Protein AF-A0A9W9ZYL1-F1 (afdb_monomer_lite)

Foldseek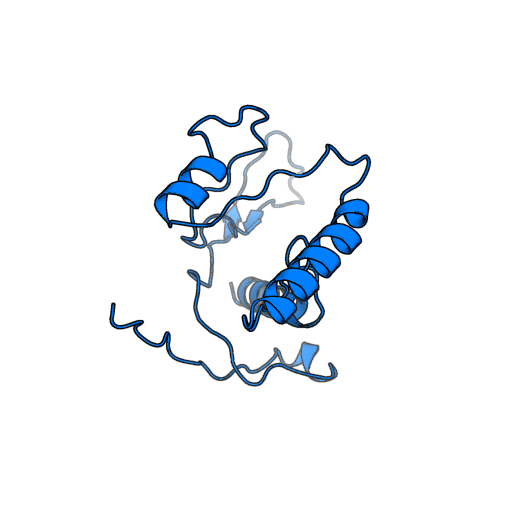 3Di:
DPPPPQDWDADDFPPVCVVDPPADGTDGLPWDALADWAWDDDPPDPPVDTDIDRPPVRGPPDDQDDDDPDCDCDGVNVVCVVVPHDDDDDDDDPDPVVCVVVLVVVCVVCVVVVDDDDDQDDVSPDPNSVRVVSRNVVSVVVD

Radius of gyration: 19.52 Å; chains: 1; bounding box: 51×40×48 Å

Sequence (143 aa):
MNINNSPLHQYKPPSWASPLKNIPQYFVKLAQRNTPIHPWNIPNLPKEFSLSVKRDDLTGCALSGNKTTDIGCKGNLLLSRIVGSRVILVPQLKSVPDLEPMMKKMVDKLRQQGSSPYLIEIGCSSYTGMFGYLTAFQEMMNQ

InterPro domains:
  IPR027278 1-aminocyclopropane-1-carboxylate deaminase/D-cysteine desulfhydrase [PTHR43780] (9-68)
  IPR036052 Tryptophan synthase beta chain-like, PALP domain superfamily [G3DSA:3.40.50.1100] (53-126)
  IPR036052 Tryptophan synthase beta chain-like, PALP domain superfamily [SSF53686] (26-143)

Organism: NCBI:txid174260

Structure (mmCIF, N/CA/C/O backbone):
data_AF-A0A9W9ZYL1-F1
#
_entry.id   AF-A0A9W9ZYL1-F1
#
loop_
_atom_site.group_PDB
_atom_site.id
_atom_site.type_symbol
_atom_site.label_atom_id
_atom_site.label_alt_id
_atom_site.label_comp_id
_atom_site.label_asym_id
_atom_site.label_entity_id
_atom_site.label_seq_id
_atom_site.pdbx_PDB_ins_code
_atom_site.Cartn_x
_atom_site.Cartn_y
_atom_site.Cartn_z
_atom_site.occupancy
_atom_site.B_iso_or_equiv
_atom_site.auth_seq_id
_atom_site.auth_comp_id
_atom_site.auth_asym_id
_atom_site.auth_atom_id
_atom_site.pdbx_PDB_model_num
ATOM 1 N N . MET A 1 1 ? -25.402 -5.725 3.790 1.00 37.94 1 MET A N 1
ATOM 2 C CA . MET A 1 1 ? -24.271 -5.932 2.860 1.00 37.94 1 MET A CA 1
ATOM 3 C C . MET A 1 1 ? -23.489 -7.130 3.357 1.00 37.94 1 MET A C 1
ATOM 5 O O . MET A 1 1 ? -22.933 -7.045 4.442 1.00 37.94 1 MET A O 1
ATOM 9 N N . ASN A 1 2 ? -23.502 -8.246 2.624 1.00 31.23 2 ASN A N 1
ATOM 10 C CA . ASN A 1 2 ? -22.575 -9.346 2.892 1.00 31.23 2 ASN A CA 1
ATOM 11 C C . ASN A 1 2 ? -21.173 -8.833 2.571 1.00 31.23 2 ASN A C 1
ATOM 13 O O . ASN A 1 2 ? -20.843 -8.613 1.406 1.00 31.23 2 ASN A O 1
ATOM 17 N N . ILE A 1 3 ? -20.383 -8.561 3.606 1.00 51.94 3 ILE A N 1
ATOM 18 C CA . ILE A 1 3 ? -18.962 -8.280 3.448 1.00 51.94 3 ILE A CA 1
ATOM 19 C C . ILE A 1 3 ? -18.359 -9.624 3.049 1.00 51.94 3 ILE A C 1
ATOM 21 O O . ILE A 1 3 ? -18.192 -10.501 3.891 1.00 51.94 3 ILE A O 1
ATOM 25 N N . ASN A 1 4 ? -18.133 -9.831 1.752 1.00 53.25 4 ASN A N 1
ATOM 26 C CA . ASN A 1 4 ? -17.344 -10.961 1.281 1.00 53.25 4 ASN A CA 1
ATOM 27 C C . ASN A 1 4 ? -16.008 -10.899 2.027 1.00 53.25 4 ASN A C 1
ATOM 29 O O . ASN A 1 4 ? -15.239 -9.961 1.818 1.00 53.25 4 ASN A O 1
ATOM 33 N N . ASN A 1 5 ? -15.762 -11.847 2.934 1.00 63.00 5 ASN A N 1
ATOM 34 C CA . ASN A 1 5 ? -14.470 -11.972 3.593 1.00 63.00 5 ASN A CA 1
ATOM 35 C C . ASN A 1 5 ? -13.430 -12.178 2.492 1.00 63.00 5 ASN A C 1
ATOM 37 O O . ASN A 1 5 ? -13.376 -13.249 1.887 1.00 63.00 5 ASN A O 1
ATOM 41 N N . SER A 1 6 ? -12.625 -11.152 2.208 1.00 65.50 6 SER A N 1
ATOM 42 C CA . SER A 1 6 ? -11.458 -11.319 1.352 1.00 65.50 6 SER A CA 1
ATOM 43 C C . SER A 1 6 ? -10.619 -12.456 1.937 1.00 65.50 6 SER A C 1
ATOM 45 O O . SER A 1 6 ? -10.317 -12.416 3.135 1.00 65.50 6 SER A O 1
ATOM 47 N N . PRO A 1 7 ? -10.279 -13.486 1.147 1.00 86.69 7 PRO A N 1
ATOM 48 C CA . PRO A 1 7 ? -9.602 -14.654 1.680 1.00 86.69 7 PRO A CA 1
ATOM 49 C C . PRO A 1 7 ? -8.258 -14.246 2.287 1.00 86.69 7 PRO A C 1
ATOM 51 O O . PRO A 1 7 ? -7.486 -13.490 1.691 1.00 86.69 7 PRO A O 1
ATOM 54 N N . LEU A 1 8 ? -7.988 -14.746 3.492 1.00 91.06 8 LEU A N 1
ATOM 55 C CA . LEU A 1 8 ? -6.670 -14.642 4.101 1.00 91.06 8 LEU A CA 1
ATOM 56 C C . LEU A 1 8 ? -5.728 -15.594 3.366 1.00 91.06 8 LEU A C 1
ATOM 58 O O . LEU A 1 8 ? -5.993 -16.791 3.259 1.00 91.06 8 LEU A O 1
ATOM 62 N N . HIS A 1 9 ? -4.616 -15.064 2.874 1.00 91.81 9 HIS A N 1
ATOM 63 C CA . HIS A 1 9 ? -3.569 -15.844 2.230 1.00 91.81 9 HIS A CA 1
ATOM 64 C C . HIS A 1 9 ? -2.399 -16.015 3.188 1.00 91.81 9 HIS A C 1
ATOM 66 O O . HIS A 1 9 ? -2.025 -15.067 3.873 1.00 91.81 9 HIS A O 1
ATOM 72 N N . GLN A 1 10 ? -1.789 -17.198 3.223 1.00 94.81 10 GLN A N 1
ATOM 73 C CA . GLN A 1 10 ? -0.597 -17.419 4.036 1.00 94.81 10 GLN A CA 1
ATOM 74 C C . GLN A 1 10 ? 0.569 -16.574 3.508 1.00 94.81 10 GLN A C 1
ATOM 76 O O . GLN A 1 10 ? 0.881 -16.609 2.315 1.00 94.81 10 GLN A O 1
ATOM 81 N N . TYR A 1 11 ? 1.226 -15.834 4.398 1.00 93.50 11 TYR A N 1
ATOM 82 C CA . TYR A 1 11 ? 2.431 -15.083 4.073 1.00 93.50 11 TYR A CA 1
ATOM 83 C C . TYR A 1 11 ? 3.676 -15.917 4.378 1.00 93.50 11 TYR A C 1
ATOM 85 O O . TYR A 1 11 ? 3.799 -16.516 5.446 1.00 93.50 11 TYR A O 1
ATOM 93 N N . LYS A 1 12 ? 4.612 -15.941 3.429 1.00 92.19 12 LYS A N 1
ATOM 94 C CA . LYS A 1 12 ? 5.958 -16.480 3.619 1.00 92.19 12 LYS A CA 1
ATOM 95 C C . LYS A 1 12 ? 6.943 -15.404 3.169 1.00 92.19 12 LYS A C 1
ATOM 97 O O . LYS A 1 12 ? 6.844 -14.972 2.019 1.00 92.19 12 LYS A O 1
ATOM 102 N N . PRO A 1 13 ? 7.850 -14.941 4.045 1.00 91.62 13 PRO A N 1
ATOM 103 C CA . PRO A 1 13 ? 8.822 -13.940 3.655 1.00 91.62 13 PRO A CA 1
ATOM 104 C C . PRO A 1 13 ? 9.818 -14.545 2.656 1.00 91.62 13 PRO A C 1
ATOM 106 O O . PRO A 1 13 ? 10.042 -15.760 2.663 1.00 91.62 13 PRO A O 1
ATOM 109 N N . PRO A 1 14 ? 10.453 -13.710 1.825 1.00 93.62 14 PRO A N 1
ATOM 110 C CA . PRO A 1 14 ? 11.591 -14.133 1.024 1.00 93.62 14 PRO A CA 1
ATOM 111 C C . PRO A 1 14 ? 12.707 -14.763 1.868 1.00 93.62 14 PRO A C 1
ATOM 113 O O . PRO A 1 14 ? 12.918 -14.365 3.014 1.00 93.62 14 PRO A O 1
ATOM 116 N N . SER A 1 15 ? 13.462 -15.709 1.302 1.00 93.56 15 SER A N 1
ATOM 117 C CA . SER A 1 15 ? 14.518 -16.438 2.028 1.00 93.56 15 SER A CA 1
ATOM 118 C C . SER A 1 15 ? 15.584 -15.510 2.622 1.00 93.56 15 SER A C 1
ATOM 120 O O . SER A 1 15 ? 15.969 -15.675 3.779 1.00 93.56 15 SER A O 1
ATOM 122 N N . TRP A 1 16 ? 15.995 -14.483 1.875 1.00 94.75 16 TRP A N 1
ATOM 123 C CA . TRP A 1 16 ? 16.949 -13.455 2.312 1.00 94.75 16 TRP A CA 1
ATOM 124 C C . TRP A 1 16 ? 16.404 -12.546 3.427 1.00 94.75 16 TRP A C 1
ATOM 126 O O . TRP A 1 16 ? 17.182 -11.893 4.116 1.00 94.75 16 TRP A O 1
ATOM 136 N N . ALA A 1 17 ? 15.085 -12.530 3.645 1.00 94.12 17 ALA A N 1
ATOM 137 C CA . ALA A 1 17 ? 14.417 -11.788 4.714 1.00 94.12 17 ALA A CA 1
ATOM 138 C C . ALA A 1 17 ? 14.015 -12.676 5.913 1.00 94.12 17 ALA A C 1
ATOM 140 O O . ALA A 1 17 ? 13.388 -12.192 6.856 1.00 94.12 17 ALA A O 1
ATOM 141 N N . SER A 1 18 ? 14.372 -13.966 5.905 1.00 88.81 18 SER A N 1
ATOM 142 C CA . SER A 1 18 ? 14.056 -14.913 6.988 1.00 88.81 18 SER A CA 1
ATOM 143 C C . SER A 1 18 ? 14.575 -14.543 8.391 1.00 88.81 18 SER A C 1
ATOM 145 O O . SER A 1 18 ? 13.913 -14.936 9.351 1.00 88.81 18 SER A O 1
ATOM 147 N N . PRO A 1 19 ? 15.672 -13.772 8.576 1.00 93.69 19 PRO A N 1
ATOM 148 C CA . PRO A 1 19 ? 16.128 -13.383 9.915 1.00 93.69 19 PRO A CA 1
ATOM 149 C C . PRO A 1 19 ? 15.252 -12.326 10.608 1.00 93.69 19 PRO A C 1
ATOM 151 O O . PRO A 1 19 ? 15.480 -12.012 11.780 1.00 93.69 19 PRO A O 1
ATOM 154 N N . LEU A 1 20 ? 14.286 -11.728 9.900 1.00 92.81 20 LEU A N 1
ATOM 155 C CA . LEU A 1 20 ? 13.397 -10.720 10.474 1.00 92.81 20 LEU A CA 1
ATOM 156 C C . LEU A 1 20 ? 12.488 -11.328 11.549 1.00 92.81 20 LEU A C 1
ATOM 158 O O . LEU A 1 20 ? 12.067 -12.480 11.480 1.00 92.81 20 LEU A O 1
ATOM 162 N N . LYS A 1 21 ? 12.163 -10.525 12.562 1.00 92.12 21 LYS A N 1
ATOM 163 C CA . LYS A 1 21 ? 11.258 -10.917 13.651 1.00 92.12 21 LYS A CA 1
ATOM 164 C C . LYS A 1 21 ? 9.814 -10.545 13.302 1.00 92.12 21 LYS A C 1
ATOM 166 O O . LYS A 1 21 ? 9.568 -9.853 12.325 1.00 92.12 21 LYS A O 1
ATOM 171 N N . ASN A 1 22 ? 8.846 -10.999 14.099 1.00 91.94 22 ASN A N 1
ATOM 172 C CA . ASN A 1 22 ? 7.438 -10.575 14.003 1.00 91.94 22 ASN A CA 1
ATOM 173 C C . ASN A 1 22 ? 6.848 -10.646 12.578 1.00 91.94 22 ASN A C 1
ATOM 175 O O . ASN A 1 22 ? 6.114 -9.756 12.150 1.00 91.94 22 ASN A O 1
ATOM 179 N N . ILE A 1 23 ? 7.200 -11.698 11.836 1.00 93.94 23 ILE A N 1
ATOM 180 C CA . ILE A 1 23 ? 6.750 -11.901 10.461 1.00 93.94 23 ILE A CA 1
ATOM 181 C C . ILE A 1 23 ? 5.227 -12.133 10.457 1.00 93.94 23 ILE A C 1
ATOM 183 O O . ILE A 1 23 ? 4.750 -13.008 11.188 1.00 93.94 23 ILE A O 1
ATOM 187 N N . PRO A 1 24 ? 4.449 -11.394 9.642 1.00 93.56 24 PRO A N 1
ATOM 188 C CA . PRO A 1 24 ? 3.020 -11.632 9.489 1.00 93.56 24 PRO A CA 1
ATOM 189 C C . PRO A 1 24 ? 2.746 -13.067 9.040 1.00 93.56 24 PRO A C 1
ATOM 191 O O . PRO A 1 24 ? 3.435 -13.596 8.177 1.00 93.56 24 PRO A O 1
ATOM 194 N N . GLN A 1 25 ? 1.716 -13.704 9.589 1.00 93.88 25 GLN A N 1
ATOM 195 C CA . GLN A 1 25 ? 1.337 -15.061 9.172 1.00 93.88 25 GLN A CA 1
ATOM 196 C C . GLN A 1 25 ? 0.460 -15.057 7.915 1.00 93.88 25 GLN A C 1
ATOM 198 O O . GLN A 1 25 ? 0.442 -16.027 7.157 1.00 93.88 25 GLN A O 1
ATOM 203 N N . TYR A 1 26 ? -0.261 -13.955 7.692 1.00 94.38 26 TYR A N 1
ATOM 204 C CA . TYR A 1 26 ? -1.254 -13.828 6.636 1.00 94.38 26 TYR A CA 1
ATOM 205 C C . TYR A 1 26 ? -1.194 -12.458 5.964 1.00 94.38 26 TYR A C 1
ATOM 207 O O . TYR A 1 26 ? -0.761 -11.475 6.567 1.00 94.38 26 TYR A O 1
ATOM 215 N N . PHE A 1 27 ? -1.685 -12.394 4.730 1.00 92.69 27 PHE A N 1
ATOM 216 C CA . PHE A 1 27 ? -1.936 -11.158 4.001 1.00 92.69 27 PHE A CA 1
ATOM 217 C C . 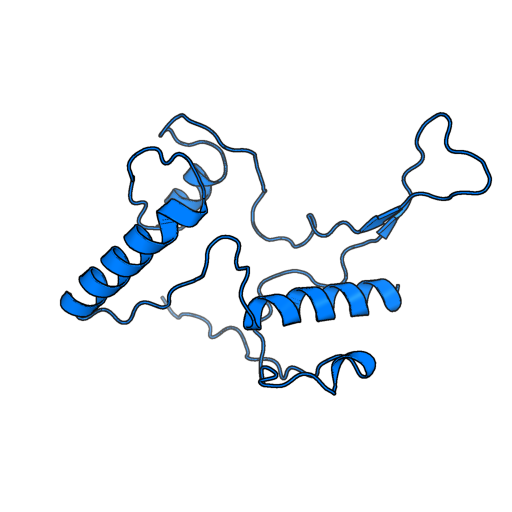PHE A 1 27 ? -3.291 -11.217 3.287 1.00 92.69 27 PHE A C 1
ATOM 219 O O . PHE A 1 27 ? -3.816 -12.292 2.994 1.00 92.69 27 PHE A O 1
ATOM 226 N N . VAL A 1 28 ? -3.845 -10.046 2.980 1.00 91.44 28 VAL A N 1
ATOM 227 C CA . VAL A 1 28 ? -5.045 -9.904 2.147 1.00 91.44 28 VAL A CA 1
ATOM 228 C C . VAL A 1 28 ? -4.619 -9.354 0.793 1.00 91.44 28 VAL A C 1
ATOM 230 O O . VAL A 1 28 ? -3.876 -8.373 0.724 1.00 91.44 28 VAL A O 1
ATOM 233 N N . LYS A 1 29 ? -5.087 -9.962 -0.299 1.00 88.38 29 LYS A N 1
ATOM 234 C CA . LYS A 1 29 ? -4.833 -9.442 -1.645 1.00 88.38 29 LYS A CA 1
ATOM 235 C C . LYS A 1 29 ? -5.753 -8.248 -1.913 1.00 88.38 29 LYS A C 1
ATOM 237 O O . LYS A 1 29 ? -6.893 -8.421 -2.326 1.00 88.38 29 LYS A O 1
ATOM 242 N N . LEU A 1 30 ? -5.240 -7.046 -1.667 1.00 86.25 30 LEU A N 1
ATOM 243 C CA . LEU A 1 30 ? -5.962 -5.791 -1.911 1.00 86.25 30 LEU A CA 1
ATOM 244 C C . LEU A 1 30 ? -5.670 -5.179 -3.285 1.00 86.25 30 LEU A C 1
ATOM 246 O O . LEU A 1 30 ? -6.379 -4.271 -3.697 1.00 86.25 30 LEU A O 1
ATOM 250 N N . ALA A 1 31 ? -4.640 -5.664 -3.982 1.00 84.50 31 ALA A N 1
ATOM 251 C CA . ALA A 1 31 ? -4.168 -5.083 -5.229 1.00 84.50 31 ALA A CA 1
ATOM 252 C C . ALA A 1 31 ? -3.611 -6.143 -6.196 1.00 84.50 31 ALA A C 1
ATOM 254 O O . ALA A 1 31 ? -3.329 -7.288 -5.811 1.00 84.50 31 ALA A O 1
ATOM 255 N N . GLN A 1 32 ? -3.446 -5.750 -7.459 1.00 84.88 32 GLN A N 1
ATOM 256 C CA . GLN A 1 32 ? -2.714 -6.515 -8.464 1.00 84.88 32 GLN A CA 1
ATOM 257 C C . GLN A 1 32 ? -1.237 -6.605 -8.048 1.00 84.88 32 GLN A C 1
ATOM 259 O O . GLN A 1 32 ? -0.617 -5.603 -7.704 1.00 84.88 32 GLN A O 1
ATOM 264 N N . ARG A 1 33 ? -0.686 -7.821 -8.074 1.00 85.81 33 ARG A N 1
ATOM 265 C CA . ARG A 1 33 ? 0.734 -8.103 -7.817 1.00 85.81 33 ARG A CA 1
ATOM 266 C C . ARG A 1 33 ? 1.483 -8.263 -9.137 1.00 85.81 33 ARG A C 1
ATOM 268 O O . ARG A 1 33 ? 0.841 -8.435 -10.175 1.00 85.81 33 ARG A O 1
ATOM 275 N N . ASN A 1 34 ? 2.813 -8.287 -9.084 1.00 89.44 34 ASN A N 1
ATOM 276 C CA . ASN A 1 34 ? 3.672 -8.501 -10.246 1.00 89.44 34 ASN A CA 1
ATOM 277 C C . ASN A 1 34 ? 3.480 -7.422 -11.326 1.00 89.44 34 ASN A C 1
ATOM 279 O O . ASN A 1 34 ? 3.330 -7.721 -12.510 1.00 89.44 34 ASN A O 1
ATOM 283 N N . THR A 1 35 ? 3.463 -6.159 -10.900 1.00 91.88 35 THR A N 1
ATOM 284 C CA . THR A 1 35 ? 3.414 -4.993 -11.791 1.00 91.88 35 THR A CA 1
ATOM 285 C C . THR A 1 35 ? 4.582 -5.021 -12.783 1.00 91.88 35 THR A C 1
ATOM 287 O O . THR A 1 35 ? 5.660 -5.531 -12.451 1.00 91.88 35 THR A O 1
ATOM 290 N N . PRO A 1 36 ? 4.397 -4.527 -14.015 1.00 93.62 36 PRO A N 1
ATOM 291 C CA . PRO A 1 36 ? 5.410 -4.675 -15.048 1.00 93.62 36 PRO A CA 1
ATOM 292 C C . PRO A 1 36 ? 6.619 -3.764 -14.796 1.00 93.62 36 PRO A C 1
ATOM 294 O O . PRO A 1 36 ? 6.486 -2.652 -14.277 1.00 93.62 36 PRO A O 1
ATOM 297 N N . ILE A 1 37 ? 7.800 -4.227 -15.201 1.00 94.69 37 ILE A N 1
ATOM 298 C CA . ILE A 1 37 ? 8.985 -3.384 -15.376 1.00 94.69 37 ILE A CA 1
ATOM 299 C C . ILE A 1 37 ? 8.984 -2.898 -16.824 1.00 94.69 37 ILE A C 1
ATOM 301 O O . ILE A 1 37 ? 9.032 -3.696 -17.758 1.00 94.69 37 ILE A O 1
ATOM 305 N N . HIS A 1 38 ? 8.885 -1.585 -17.019 1.00 94.88 38 HIS A N 1
ATOM 306 C CA . HIS A 1 38 ? 8.882 -0.973 -18.344 1.00 94.88 38 HIS A CA 1
ATOM 307 C C . HIS A 1 38 ? 10.236 -0.328 -18.642 1.00 94.88 38 HIS A C 1
ATOM 309 O O . HIS A 1 38 ? 10.689 0.486 -17.834 1.00 94.88 38 HIS A O 1
ATOM 315 N N . PRO A 1 39 ? 10.859 -0.615 -19.799 1.00 94.12 39 PRO A N 1
ATOM 316 C CA . PRO A 1 39 ? 12.043 0.114 -20.221 1.00 94.12 39 PRO A CA 1
ATOM 317 C C . PRO A 1 39 ? 11.681 1.580 -20.463 1.00 94.12 39 PRO A C 1
ATOM 319 O O . PRO A 1 39 ? 10.625 1.892 -21.023 1.00 94.12 39 PRO A O 1
ATOM 322 N N . TRP A 1 40 ? 12.563 2.484 -20.050 1.00 94.38 40 TRP A N 1
ATOM 323 C CA . TRP A 1 40 ? 12.392 3.913 -20.263 1.00 94.38 40 TRP A CA 1
ATOM 324 C C . TRP A 1 40 ? 13.579 4.487 -21.026 1.00 94.38 40 TRP A C 1
ATOM 326 O O . TRP A 1 40 ? 14.652 4.732 -20.481 1.00 94.38 40 TRP A O 1
ATOM 336 N N . ASN A 1 41 ? 13.347 4.753 -22.307 1.00 90.38 41 ASN A N 1
ATOM 337 C CA . ASN A 1 41 ? 14.323 5.395 -23.173 1.00 90.38 41 ASN A CA 1
ATOM 338 C C . ASN A 1 41 ? 14.281 6.910 -22.950 1.00 90.38 41 ASN A C 1
ATOM 340 O O . ASN A 1 41 ? 13.367 7.583 -23.432 1.00 90.38 41 ASN A O 1
ATOM 344 N N . ILE A 1 42 ? 15.257 7.438 -22.212 1.00 92.31 42 ILE A N 1
ATOM 345 C CA . ILE A 1 42 ? 15.435 8.884 -22.046 1.00 92.31 42 ILE A CA 1
ATOM 346 C C . ILE A 1 42 ? 16.496 9.410 -23.025 1.00 92.31 42 ILE A C 1
ATOM 348 O O . ILE A 1 42 ? 17.493 8.724 -23.272 1.00 92.31 42 ILE A O 1
ATOM 352 N N . PRO A 1 43 ? 16.317 10.618 -23.591 1.00 93.00 43 PRO A N 1
ATOM 353 C CA . PRO A 1 43 ? 17.343 11.238 -24.422 1.00 93.00 43 PRO A CA 1
ATOM 354 C C . PRO A 1 43 ? 18.661 11.398 -23.655 1.00 93.00 43 PRO A C 1
ATOM 356 O O . PRO A 1 43 ? 18.654 11.785 -22.488 1.00 93.00 43 PRO A O 1
ATOM 359 N N . ASN A 1 44 ? 19.786 11.153 -24.331 1.00 92.50 44 ASN A N 1
ATOM 360 C CA . ASN A 1 44 ? 21.145 11.302 -23.791 1.00 92.50 44 ASN A CA 1
ATOM 361 C C . ASN A 1 44 ? 21.511 10.358 -22.628 1.00 92.50 44 ASN A C 1
ATOM 363 O O . ASN A 1 44 ? 22.441 10.657 -21.880 1.00 92.50 44 ASN A O 1
ATOM 367 N N . LEU A 1 45 ? 20.828 9.216 -22.475 1.00 93.12 45 LEU A N 1
ATOM 368 C CA . LEU A 1 45 ? 21.296 8.173 -21.558 1.00 93.12 45 LEU A CA 1
ATOM 369 C C . LEU A 1 45 ? 22.638 7.609 -22.069 1.00 93.12 45 LEU A C 1
ATOM 371 O O . LEU A 1 45 ? 22.706 7.214 -23.239 1.00 93.12 45 LEU A O 1
ATOM 375 N N . PRO A 1 46 ? 23.700 7.561 -21.242 1.00 94.88 46 PRO A N 1
ATOM 376 C CA . PRO A 1 46 ? 24.954 6.941 -21.654 1.00 94.88 46 PRO A CA 1
ATOM 377 C C . PRO A 1 46 ? 24.727 5.464 -21.992 1.00 94.88 46 PRO A C 1
ATOM 379 O O . PRO A 1 46 ? 23.919 4.792 -21.349 1.00 94.88 46 PRO A O 1
ATOM 382 N N . LYS A 1 47 ? 25.423 4.958 -23.016 1.00 89.75 47 LYS A N 1
ATOM 383 C CA . LYS A 1 47 ? 25.167 3.623 -23.590 1.00 89.75 47 LYS A CA 1
ATOM 384 C C . LYS A 1 47 ? 25.447 2.483 -22.609 1.00 89.75 47 LYS A C 1
ATOM 386 O O . LYS A 1 47 ? 24.979 1.369 -22.823 1.00 89.75 47 LYS A O 1
ATOM 391 N N . GLU A 1 48 ? 26.210 2.757 -21.559 1.00 95.69 48 GLU A N 1
ATOM 392 C CA . GLU A 1 48 ? 26.555 1.811 -20.501 1.00 95.69 48 GLU A CA 1
ATOM 393 C C . GLU A 1 48 ? 25.394 1.573 -19.524 1.00 95.69 48 GLU A C 1
ATOM 395 O O . GLU A 1 48 ? 25.432 0.617 -18.750 1.00 95.69 48 GLU A O 1
ATOM 400 N N . PHE A 1 49 ? 24.359 2.418 -19.552 1.00 94.12 49 PHE A N 1
ATOM 401 C CA . PHE A 1 49 ? 23.212 2.317 -18.661 1.00 94.12 49 PHE A CA 1
ATOM 402 C C . PHE A 1 49 ? 21.939 1.978 -19.429 1.00 94.12 49 PHE A C 1
ATOM 404 O O . PHE A 1 49 ? 21.679 2.471 -20.524 1.00 94.12 49 PHE A O 1
ATOM 411 N N . SER A 1 50 ? 21.094 1.171 -18.795 1.00 92.88 50 SER A N 1
ATOM 412 C CA . SER A 1 50 ? 19.696 1.012 -19.179 1.00 92.88 50 SER A CA 1
ATOM 413 C C . SER A 1 50 ? 18.822 1.499 -18.031 1.00 92.88 50 SER A C 1
ATOM 415 O O . SER A 1 50 ? 19.125 1.263 -16.861 1.00 92.88 50 SER A O 1
ATOM 417 N N . LEU A 1 51 ? 17.753 2.223 -18.361 1.00 94.81 51 LEU A N 1
ATOM 418 C CA . LEU A 1 51 ? 16.788 2.711 -17.385 1.00 94.81 51 LEU A CA 1
ATOM 419 C C . LEU A 1 51 ? 15.472 1.961 -17.566 1.00 94.81 51 LEU A C 1
ATOM 421 O O . LEU A 1 51 ? 14.969 1.820 -18.679 1.00 94.81 51 LEU A O 1
ATOM 425 N N . SER A 1 52 ? 14.907 1.496 -16.458 1.00 94.88 52 SER A N 1
ATOM 426 C CA . SER A 1 52 ? 13.590 0.869 -16.414 1.00 94.88 52 SER A CA 1
ATOM 427 C C . SER A 1 52 ? 12.812 1.363 -15.201 1.00 94.88 52 SER A C 1
ATOM 429 O O . SER A 1 52 ? 13.396 1.782 -14.202 1.00 94.88 52 SER A O 1
ATOM 431 N N . VAL A 1 53 ? 11.486 1.310 -15.284 1.00 94.44 53 VAL A N 1
ATOM 432 C CA . VAL A 1 53 ? 10.569 1.718 -14.218 1.00 94.44 53 VAL A CA 1
ATOM 433 C C . VAL A 1 53 ? 9.704 0.537 -13.823 1.00 94.44 53 VAL A C 1
ATOM 435 O O . VAL A 1 53 ? 8.950 0.009 -14.642 1.00 94.44 53 VAL A O 1
ATOM 438 N N . LYS A 1 54 ? 9.763 0.160 -12.547 1.00 93.25 54 LYS A N 1
ATOM 439 C CA . LYS A 1 54 ? 8.788 -0.740 -11.934 1.00 93.25 54 LYS A CA 1
ATOM 440 C C . LYS A 1 54 ? 7.466 0.009 -11.753 1.00 93.25 54 LYS A C 1
ATOM 442 O O . LYS A 1 54 ? 7.406 0.998 -11.024 1.00 93.25 54 LYS A O 1
ATOM 447 N N . ARG A 1 55 ? 6.411 -0.417 -12.446 1.00 92.38 55 ARG A N 1
ATOM 448 C CA . ARG A 1 55 ? 5.120 0.288 -12.501 1.00 92.38 55 ARG A CA 1
ATOM 449 C C . ARG A 1 55 ? 4.202 -0.050 -11.330 1.00 92.38 55 ARG A C 1
ATOM 451 O O . ARG A 1 55 ? 3.083 -0.517 -11.526 1.00 92.38 55 ARG A O 1
ATOM 458 N N . ASP A 1 56 ? 4.656 0.209 -10.107 1.00 86.25 56 ASP A N 1
ATOM 459 C CA . ASP A 1 56 ? 3.865 -0.018 -8.883 1.00 86.25 56 ASP A CA 1
ATOM 460 C C . ASP A 1 56 ? 2.623 0.890 -8.771 1.00 86.25 56 ASP A C 1
ATOM 462 O O . ASP A 1 56 ? 1.748 0.675 -7.933 1.00 86.25 56 ASP A O 1
ATOM 466 N N . ASP A 1 57 ? 2.478 1.867 -9.669 1.00 83.62 57 ASP A N 1
ATOM 467 C CA . ASP A 1 57 ? 1.239 2.616 -9.873 1.00 83.62 57 ASP A CA 1
ATOM 468 C C . ASP A 1 57 ? 0.134 1.786 -10.563 1.00 83.62 57 ASP A C 1
ATOM 470 O O . ASP A 1 57 ? -1.050 2.079 -10.401 1.00 83.62 57 ASP A O 1
ATOM 474 N N . LEU A 1 58 ? 0.482 0.705 -11.271 1.00 79.75 58 LEU A N 1
ATOM 475 C CA . LEU A 1 58 ? -0.457 -0.196 -11.957 1.00 79.75 58 LEU A CA 1
ATOM 476 C C . LEU A 1 58 ? -0.976 -1.319 -11.040 1.00 79.75 58 LEU A C 1
ATOM 478 O O . LEU A 1 58 ? -1.146 -2.465 -11.456 1.00 79.75 58 LEU A O 1
ATOM 482 N N . THR A 1 59 ? -1.243 -0.990 -9.778 1.00 71.06 59 THR A N 1
ATOM 483 C CA . THR A 1 59 ? -1.736 -1.929 -8.755 1.00 71.06 59 THR A CA 1
ATOM 484 C C . THR A 1 59 ? -3.260 -2.099 -8.764 1.00 71.06 59 THR A C 1
ATOM 486 O O . THR A 1 59 ? -3.785 -2.991 -8.100 1.00 71.06 59 THR A O 1
ATOM 489 N N . GLY A 1 60 ? -3.994 -1.287 -9.534 1.00 58.09 60 GLY A N 1
ATOM 490 C CA . GLY A 1 60 ? -5.456 -1.382 -9.673 1.00 58.09 60 GLY A CA 1
ATOM 491 C C . GLY A 1 60 ? -6.258 -0.791 -8.504 1.00 58.09 60 GLY A C 1
ATOM 492 O O . GLY A 1 60 ? -7.486 -0.786 -8.549 1.00 58.09 60 GLY A O 1
ATOM 493 N N . CYS A 1 61 ? -5.585 -0.253 -7.482 1.00 54.97 61 CYS A N 1
ATOM 494 C CA . CYS A 1 61 ? -6.197 0.583 -6.452 1.00 54.97 61 CYS A CA 1
ATOM 495 C C . CYS A 1 61 ? -6.299 2.030 -6.956 1.00 54.97 61 CYS A C 1
ATOM 497 O O . CYS A 1 61 ? -5.428 2.497 -7.683 1.00 54.97 61 CYS A O 1
ATOM 499 N N . ALA A 1 62 ? -7.393 2.710 -6.610 1.00 53.44 62 ALA A N 1
ATOM 500 C CA . ALA A 1 62 ? -7.865 3.930 -7.260 1.00 53.44 62 ALA A CA 1
ATOM 501 C C . ALA A 1 62 ? -6.788 5.005 -7.549 1.00 53.44 62 ALA A C 1
ATOM 503 O O . ALA A 1 62 ? -5.909 5.273 -6.733 1.00 53.44 62 ALA A O 1
ATOM 504 N N . LEU A 1 63 ? -6.929 5.621 -8.730 1.00 45.69 63 LEU A N 1
ATOM 505 C CA . LEU A 1 63 ? -6.091 6.651 -9.358 1.00 45.69 63 LEU A CA 1
ATOM 506 C C . LEU A 1 63 ? -5.447 7.625 -8.353 1.00 45.69 63 LEU A C 1
ATOM 508 O O . LEU A 1 63 ? -6.122 8.483 -7.792 1.00 45.69 63 LEU A O 1
ATOM 512 N N . SER A 1 64 ? -4.127 7.526 -8.177 1.00 47.50 64 SER A N 1
ATOM 513 C CA . SER A 1 64 ? -3.332 8.469 -7.385 1.00 47.50 64 SER A CA 1
ATOM 514 C C . SER A 1 64 ? -3.192 9.807 -8.124 1.00 47.50 64 SER A C 1
ATOM 516 O O . SER A 1 64 ? -2.586 9.874 -9.192 1.00 47.50 64 SER A O 1
ATOM 518 N N . GLY A 1 65 ? -3.759 10.879 -7.561 1.00 44.78 65 GLY A N 1
ATOM 519 C CA . GLY A 1 65 ? -3.614 12.255 -8.048 1.00 44.78 65 GLY A CA 1
ATOM 520 C C . GLY A 1 65 ? -3.212 13.221 -6.930 1.00 44.78 65 GLY A C 1
ATOM 521 O O . GLY A 1 65 ? -3.680 13.106 -5.796 1.00 44.78 65 GLY A O 1
ATOM 522 N N . ASN A 1 66 ? -2.328 14.171 -7.248 1.00 42.19 66 ASN A N 1
ATOM 523 C CA . ASN A 1 66 ? -1.716 15.099 -6.294 1.00 42.19 66 ASN A CA 1
ATOM 524 C C . ASN A 1 66 ? -2.710 16.018 -5.552 1.00 42.19 66 ASN A C 1
ATOM 526 O O . ASN A 1 66 ? -3.770 16.395 -6.054 1.00 42.19 66 ASN A O 1
ATOM 530 N N . LYS A 1 67 ? -2.285 16.381 -4.333 1.00 50.28 67 LYS A N 1
ATOM 531 C CA . LYS A 1 67 ? -2.936 17.212 -3.307 1.00 50.28 67 LYS A CA 1
ATOM 532 C C . LYS A 1 67 ? -3.698 18.409 -3.889 1.00 50.28 67 LYS A C 1
ATOM 534 O O . LYS A 1 67 ? -3.098 19.399 -4.292 1.00 50.28 67 LYS A O 1
ATOM 539 N N . THR A 1 68 ? -5.025 18.334 -3.868 1.00 41.34 68 THR A N 1
ATOM 540 C CA . THR A 1 68 ? -5.918 19.457 -4.180 1.00 41.34 68 THR A CA 1
ATOM 541 C C . THR A 1 68 ? -6.326 20.153 -2.877 1.00 41.34 68 THR A C 1
ATOM 543 O O . THR A 1 68 ? -6.774 19.501 -1.939 1.00 41.34 68 THR A O 1
ATOM 546 N N . THR A 1 69 ? -6.142 21.472 -2.809 1.00 51.56 69 THR A N 1
ATOM 547 C CA . THR A 1 69 ? -6.447 22.358 -1.660 1.00 51.56 69 THR A CA 1
ATOM 548 C C . THR A 1 69 ? -7.900 22.845 -1.621 1.00 51.56 69 THR A C 1
ATOM 550 O O . THR A 1 69 ? -8.277 23.600 -0.731 1.00 51.56 69 THR A O 1
ATOM 553 N N . ASP A 1 70 ? -8.722 22.410 -2.572 1.00 53.59 70 ASP A N 1
ATOM 554 C CA . ASP A 1 70 ? -10.145 22.722 -2.653 1.00 53.59 70 ASP A CA 1
ATOM 555 C C . ASP A 1 70 ? -10.952 21.574 -2.022 1.00 53.59 70 ASP A C 1
ATOM 557 O O . ASP A 1 70 ? -10.795 20.414 -2.409 1.00 53.59 70 ASP A O 1
ATOM 561 N N . ILE A 1 71 ? -11.823 21.885 -1.054 1.00 60.00 71 ILE A N 1
ATOM 562 C CA . ILE A 1 71 ? -12.684 20.908 -0.356 1.00 60.00 71 ILE A CA 1
ATOM 563 C C . ILE A 1 71 ? -13.788 20.374 -1.306 1.00 60.00 71 ILE A C 1
ATOM 565 O O . ILE A 1 71 ? -14.614 19.555 -0.907 1.00 60.00 71 ILE A O 1
ATOM 569 N N . GLY A 1 72 ? -13.804 20.772 -2.582 1.00 67.12 72 GLY A N 1
ATOM 570 C CA . GLY A 1 72 ? -14.694 20.256 -3.623 1.00 67.12 72 GLY A CA 1
ATOM 571 C C . GLY A 1 72 ? -14.529 18.767 -3.982 1.00 67.12 72 GLY A C 1
ATOM 572 O O . GLY A 1 72 ? -13.766 18.008 -3.384 1.00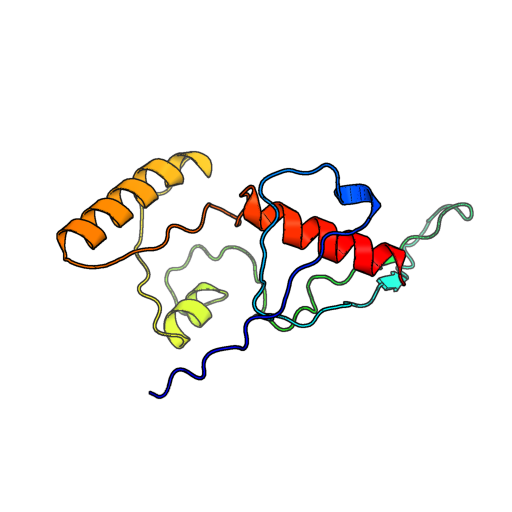 67.12 72 GLY A O 1
ATOM 573 N N . CYS A 1 73 ? -15.293 18.321 -4.978 1.00 71.94 73 CYS A N 1
ATOM 574 C CA . CYS A 1 73 ? -15.342 16.942 -5.475 1.00 71.94 73 CYS A CA 1
ATOM 575 C C . CYS A 1 73 ? -14.224 16.656 -6.492 1.00 71.94 73 CYS A C 1
ATOM 577 O O . CYS A 1 73 ? -14.496 16.460 -7.674 1.00 71.94 73 CYS A O 1
ATOM 579 N N . LYS A 1 74 ? -12.959 16.654 -6.047 1.00 73.75 74 LYS A N 1
ATOM 580 C CA . LYS A 1 74 ? -11.785 16.445 -6.918 1.00 73.75 74 LYS A CA 1
ATOM 581 C C . LYS A 1 74 ? -10.824 15.394 -6.348 1.00 73.75 74 LYS A C 1
ATOM 583 O O . LYS A 1 74 ? -10.744 15.207 -5.133 1.00 73.75 74 LYS A O 1
ATOM 588 N N . GLY A 1 75 ? -10.093 14.717 -7.237 1.00 80.44 75 GLY A N 1
ATOM 589 C CA . GLY A 1 75 ? -9.006 13.787 -6.898 1.00 80.44 75 GLY A CA 1
ATOM 590 C C . GLY A 1 75 ? -9.381 12.699 -5.880 1.00 80.44 75 GLY A C 1
ATOM 591 O O . GLY A 1 75 ? -10.511 12.210 -5.847 1.00 80.44 75 GLY A O 1
ATOM 592 N N . ASN A 1 76 ? -8.433 12.349 -5.005 1.00 82.44 76 ASN A N 1
ATOM 593 C CA . ASN A 1 76 ? -8.607 11.313 -3.975 1.00 82.44 76 ASN A CA 1
ATOM 594 C C . ASN A 1 76 ? -9.706 11.639 -2.950 1.00 82.44 76 ASN A C 1
ATOM 596 O O . ASN A 1 76 ? -10.300 10.735 -2.356 1.00 82.44 76 ASN A O 1
ATOM 600 N N . LEU A 1 77 ? -10.004 12.924 -2.739 1.00 81.81 77 LEU A N 1
ATOM 601 C CA . LEU A 1 77 ? -11.065 13.342 -1.828 1.00 81.81 77 LEU A CA 1
ATOM 602 C C . LEU A 1 77 ? -12.454 12.992 -2.383 1.00 81.81 77 LEU A C 1
ATOM 604 O O . LEU A 1 77 ? -13.318 12.556 -1.622 1.00 81.81 77 LEU A O 1
ATOM 608 N N . LEU A 1 78 ? -12.660 13.116 -3.700 1.00 85.06 78 LEU A N 1
ATOM 609 C CA . LEU A 1 78 ? -13.882 12.637 -4.352 1.00 85.06 78 LEU A CA 1
ATOM 610 C C . LEU A 1 78 ? -14.053 11.129 -4.157 1.00 85.06 78 LEU A C 1
ATOM 612 O O . LEU A 1 78 ? -15.113 10.690 -3.720 1.00 85.06 78 LEU A O 1
ATOM 616 N N . LEU A 1 79 ? -13.000 10.350 -4.413 1.00 86.44 79 LEU A N 1
ATOM 617 C CA . LEU A 1 79 ? -13.026 8.895 -4.232 1.00 86.44 79 LEU A CA 1
ATOM 618 C C . LEU A 1 79 ? -13.383 8.512 -2.791 1.00 86.44 79 LEU A C 1
ATOM 620 O O . LEU A 1 79 ? -14.248 7.668 -2.576 1.00 86.44 79 LEU A O 1
ATOM 624 N N . SER A 1 80 ? -12.789 9.200 -1.812 1.00 86.75 80 SER A N 1
ATOM 625 C CA . SER A 1 80 ? -13.074 8.989 -0.386 1.00 86.75 80 SER A CA 1
ATOM 626 C C . SER A 1 80 ? -14.556 9.213 -0.062 1.00 86.75 80 SER A C 1
ATOM 628 O O . SER A 1 80 ? -15.147 8.447 0.697 1.00 86.75 80 SER A O 1
ATOM 630 N N . ARG A 1 81 ? -15.181 10.228 -0.672 1.00 87.31 81 ARG A N 1
ATOM 631 C CA . ARG A 1 81 ? -16.617 10.501 -0.515 1.00 87.31 81 ARG A CA 1
ATOM 632 C C . ARG A 1 81 ? -17.494 9.461 -1.204 1.00 87.31 81 ARG A C 1
ATOM 634 O O . ARG A 1 81 ? -18.478 9.039 -0.609 1.00 87.31 81 ARG A O 1
ATOM 641 N N . ILE A 1 82 ? -17.133 9.028 -2.414 1.00 90.12 82 ILE A N 1
ATOM 642 C CA . ILE A 1 82 ? -17.887 8.014 -3.171 1.00 90.12 82 ILE A CA 1
ATOM 643 C C . ILE A 1 82 ? -17.956 6.695 -2.396 1.00 90.12 82 ILE A C 1
ATOM 645 O O . ILE A 1 82 ? -19.018 6.085 -2.327 1.00 90.12 82 ILE A O 1
ATOM 649 N N . VAL A 1 83 ? -16.855 6.278 -1.763 1.00 89.00 83 VAL A N 1
ATOM 650 C CA . VAL A 1 83 ? -16.830 5.044 -0.955 1.00 89.00 83 VAL A CA 1
ATOM 651 C C . VAL A 1 83 ? -17.446 5.216 0.442 1.00 89.00 83 VAL A C 1
ATOM 653 O O . VAL A 1 83 ? -17.375 4.303 1.259 1.00 89.00 83 VAL A O 1
ATOM 656 N N . GLY A 1 84 ? -18.029 6.382 0.746 1.00 89.38 84 GLY A N 1
ATOM 657 C CA . GLY A 1 84 ? -18.689 6.649 2.025 1.00 89.38 84 GLY A CA 1
ATOM 658 C C . GLY A 1 84 ? -17.734 6.858 3.204 1.00 89.38 84 GLY A C 1
ATOM 659 O O . GLY A 1 84 ? -18.148 6.720 4.355 1.00 89.38 84 GLY A O 1
ATOM 660 N N . SER A 1 85 ? -16.462 7.195 2.957 1.00 91.19 85 SER A N 1
ATOM 661 C CA . SER A 1 85 ? -15.521 7.488 4.045 1.00 91.19 85 SER A CA 1
ATOM 662 C C . SER A 1 85 ? -15.926 8.756 4.794 1.00 91.19 85 SER A C 1
ATOM 664 O O . SER A 1 85 ? -16.211 9.798 4.197 1.00 91.19 85 SER A O 1
ATOM 666 N N . ARG A 1 86 ? -15.862 8.710 6.127 1.00 89.50 86 ARG A N 1
ATOM 667 C CA . ARG A 1 86 ? -16.027 9.897 6.970 1.00 89.50 86 ARG A CA 1
ATOM 668 C C . ARG A 1 86 ? -14.749 10.736 6.949 1.00 89.50 86 ARG A C 1
ATOM 670 O O . ARG A 1 86 ? -13.777 10.408 7.623 1.00 89.50 86 ARG A O 1
ATOM 677 N N . VAL A 1 87 ? -14.766 11.835 6.199 1.00 88.50 87 VAL A N 1
ATOM 678 C CA . VAL A 1 87 ? -13.639 12.777 6.120 1.00 88.50 87 VAL A CA 1
ATOM 679 C C . VAL A 1 87 ? -13.710 13.780 7.269 1.00 88.50 87 VAL A C 1
ATOM 681 O O . VAL A 1 87 ? -14.742 14.414 7.484 1.00 88.50 87 VAL A O 1
ATOM 684 N N . ILE A 1 88 ? -12.607 13.939 7.999 1.00 87.19 88 ILE A N 1
ATOM 685 C CA . ILE A 1 88 ? -12.475 14.904 9.094 1.00 87.19 88 ILE A CA 1
ATOM 686 C C . ILE A 1 88 ? -11.406 15.913 8.703 1.00 87.19 88 ILE A C 1
ATOM 688 O O . ILE A 1 88 ? -10.274 15.540 8.402 1.00 87.19 88 ILE A O 1
ATOM 692 N N . LEU A 1 89 ? -11.781 17.189 8.696 1.00 86.06 89 LEU A N 1
ATOM 693 C CA . LEU A 1 89 ? -10.853 18.279 8.432 1.00 86.06 89 LEU A CA 1
ATOM 694 C C . LEU A 1 89 ? -10.071 18.606 9.703 1.00 86.06 89 LEU A C 1
ATOM 696 O O . LEU A 1 89 ? -10.630 18.649 10.799 1.00 86.06 89 LEU A O 1
ATOM 700 N N . VAL A 1 90 ? -8.777 18.850 9.535 1.00 84.44 90 VAL A N 1
ATOM 701 C CA . VAL A 1 90 ? -7.861 19.245 10.605 1.00 84.44 90 VAL A CA 1
ATOM 702 C C . VAL A 1 90 ? -7.157 20.545 10.219 1.00 84.44 90 VAL A C 1
ATOM 704 O O . VAL A 1 90 ? -7.072 20.846 9.024 1.00 84.44 90 VAL A O 1
ATOM 707 N N . PRO A 1 91 ? -6.653 21.327 11.191 1.00 85.44 91 PRO A N 1
ATOM 708 C CA . PRO A 1 91 ? -5.861 22.512 10.893 1.00 85.44 91 PRO A CA 1
ATOM 709 C C . PRO A 1 91 ? -4.664 22.178 10.005 1.00 85.44 91 PRO A C 1
ATOM 711 O O . PRO A 1 91 ? -4.107 21.081 10.076 1.00 85.44 91 PRO A O 1
ATOM 714 N N . GLN A 1 92 ? -4.246 23.143 9.189 1.00 81.25 92 GLN A N 1
ATOM 715 C CA . GLN A 1 92 ? -3.024 23.001 8.412 1.00 81.25 92 GLN A CA 1
ATOM 716 C C . GLN A 1 92 ? -1.826 22.877 9.359 1.00 81.25 92 GLN A C 1
ATOM 718 O O . GLN A 1 92 ? -1.596 23.737 10.209 1.00 81.25 92 GLN A O 1
ATOM 723 N N . LEU A 1 93 ? -1.068 21.795 9.204 1.00 82.31 93 LEU A N 1
ATOM 724 C CA . LEU A 1 93 ? 0.123 21.521 10.001 1.00 82.31 93 LEU A CA 1
ATOM 725 C C . LEU A 1 93 ? 1.390 21.897 9.234 1.00 82.31 93 LEU A C 1
ATOM 727 O O . LEU A 1 93 ? 1.403 21.897 8.001 1.00 82.31 93 LEU A O 1
ATOM 731 N N . LYS A 1 94 ? 2.464 22.190 9.974 1.00 81.44 94 LYS A N 1
ATOM 732 C CA . LYS A 1 94 ? 3.781 22.499 9.397 1.00 81.44 94 LYS A CA 1
ATOM 733 C C . LYS A 1 94 ? 4.456 21.247 8.849 1.00 81.44 94 LYS A C 1
ATOM 735 O O . LYS A 1 94 ? 5.128 21.319 7.824 1.00 81.44 94 LYS A O 1
ATOM 740 N N . SER A 1 95 ? 4.270 20.113 9.520 1.00 81.75 95 SER A N 1
ATOM 741 C CA . SER A 1 95 ? 4.871 18.846 9.130 1.00 81.75 95 SER A CA 1
ATOM 742 C C . SER A 1 95 ? 3.875 17.688 9.207 1.00 81.75 95 SER A C 1
ATOM 744 O O . SER A 1 95 ? 2.851 17.748 9.884 1.00 81.75 95 SER A O 1
ATOM 746 N N . VAL A 1 96 ? 4.178 16.620 8.471 1.00 79.81 96 VAL A N 1
ATOM 747 C CA . VAL A 1 96 ? 3.383 15.386 8.465 1.00 79.81 96 VAL A CA 1
ATOM 748 C C . VAL A 1 96 ? 3.387 14.678 9.836 1.00 79.81 96 VAL A C 1
ATOM 750 O O . VAL A 1 96 ? 2.311 14.254 10.253 1.00 79.81 96 VAL A O 1
ATOM 753 N N . PRO A 1 97 ? 4.513 14.587 10.576 1.00 81.31 97 PRO A N 1
ATOM 754 C CA . PRO A 1 97 ? 4.532 14.012 11.928 1.00 81.31 97 PRO A CA 1
ATOM 755 C C . PRO A 1 97 ? 3.581 14.683 12.927 1.00 81.31 97 PRO A C 1
ATOM 757 O O . PRO A 1 97 ? 3.028 14.008 13.793 1.00 81.31 97 PRO A O 1
ATOM 760 N N . ASP A 1 98 ? 3.307 15.982 12.770 1.00 85.62 98 ASP A N 1
ATOM 761 C CA . ASP A 1 98 ? 2.384 16.718 13.650 1.00 85.62 98 ASP A CA 1
ATOM 762 C C . ASP A 1 98 ? 0.937 16.186 13.587 1.00 85.62 98 ASP A C 1
ATOM 764 O O . ASP A 1 98 ? 0.103 16.525 14.432 1.00 85.62 98 ASP A O 1
ATOM 768 N N . LEU A 1 99 ? 0.612 15.351 12.592 1.00 86.81 99 LEU A N 1
ATOM 769 C CA . LEU A 1 99 ? -0.703 14.734 12.431 1.00 86.81 99 LEU A CA 1
ATOM 770 C 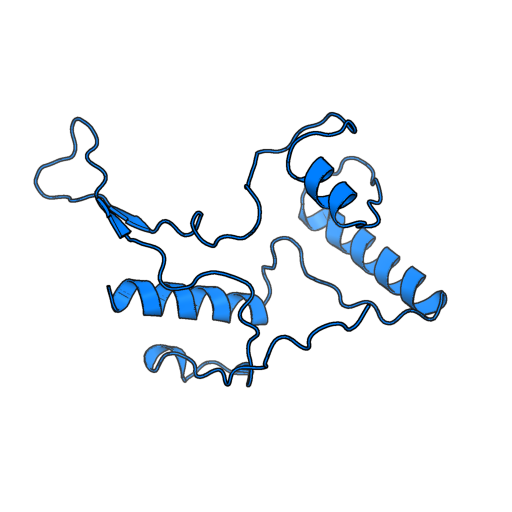C . LEU A 1 99 ? -0.913 13.543 13.377 1.00 86.81 99 LEU A C 1
ATOM 772 O O . LEU A 1 99 ? -2.048 13.275 13.783 1.00 86.81 99 LEU A O 1
ATOM 776 N N . GLU A 1 100 ? 0.157 12.849 13.769 1.00 89.50 100 GLU A N 1
ATOM 777 C CA . GLU A 1 100 ? 0.076 11.628 14.579 1.00 89.50 100 GLU A CA 1
ATOM 778 C C . GLU A 1 100 ? -0.635 11.850 15.933 1.00 89.50 100 GLU A C 1
ATOM 780 O O . GLU A 1 100 ? -1.542 11.074 16.261 1.00 89.50 100 GLU A O 1
ATOM 785 N N . PRO A 1 101 ? -0.352 12.924 16.704 1.00 91.00 101 PRO A N 1
ATOM 786 C CA . PRO A 1 101 ? -1.089 13.214 17.933 1.00 91.00 101 PRO A CA 1
ATOM 787 C C . PRO A 1 101 ? -2.593 13.414 17.706 1.00 91.00 101 PRO A C 1
ATOM 789 O O . PRO A 1 101 ? -3.403 13.017 18.545 1.00 91.00 101 PRO A O 1
ATOM 792 N N . MET A 1 102 ? -2.994 14.013 16.579 1.00 90.19 102 MET A N 1
ATOM 793 C CA . MET A 1 102 ? -4.412 14.207 16.255 1.00 90.19 102 MET A CA 1
ATOM 794 C C . MET A 1 102 ? -5.095 12.888 15.885 1.00 90.19 102 MET A C 1
ATOM 796 O O . MET A 1 102 ? -6.224 12.647 16.314 1.00 90.19 102 MET A O 1
ATOM 800 N N . MET A 1 103 ? -4.403 12.005 15.159 1.00 92.38 103 MET A N 1
ATOM 801 C CA . MET A 1 103 ? -4.905 10.663 14.852 1.00 92.38 103 MET A CA 1
ATOM 802 C C . MET A 1 103 ? -5.113 9.835 16.126 1.00 92.38 103 MET A C 1
ATOM 804 O O . MET A 1 103 ? -6.170 9.224 16.283 1.00 92.38 103 MET A O 1
ATOM 808 N N . LYS A 1 104 ? -4.162 9.874 17.072 1.00 93.88 104 LYS A N 1
ATOM 809 C CA . LYS A 1 104 ? -4.288 9.195 18.378 1.00 93.88 104 LYS A CA 1
ATOM 810 C C . LYS A 1 104 ? -5.483 9.717 19.181 1.00 93.88 104 LYS A C 1
ATOM 812 O O . LYS A 1 104 ? -6.319 8.926 19.609 1.00 93.88 104 LYS A O 1
ATOM 817 N N . LYS A 1 105 ? -5.651 11.043 19.272 1.00 93.81 105 LYS A N 1
ATOM 818 C CA . LYS A 1 105 ? -6.836 11.657 19.908 1.00 93.81 105 LYS A CA 1
ATOM 819 C C . LYS A 1 105 ? -8.149 11.194 19.268 1.00 93.81 105 LYS A C 1
ATOM 821 O O . LYS A 1 105 ? -9.134 10.971 19.971 1.00 93.81 105 LYS A O 1
ATOM 826 N N . MET A 1 106 ? -8.181 11.049 17.942 1.00 93.31 106 MET A N 1
ATOM 827 C CA . MET A 1 106 ? -9.369 10.570 17.232 1.00 93.31 106 MET A CA 1
ATOM 828 C C . MET A 1 106 ? -9.671 9.100 17.544 1.00 93.31 106 MET A C 1
ATOM 830 O O . MET A 1 106 ? -10.829 8.749 17.765 1.00 93.31 106 MET A O 1
ATOM 834 N N . VAL A 1 107 ? -8.643 8.252 17.599 1.00 95.75 107 VAL A N 1
ATOM 835 C CA . VAL A 1 107 ? -8.763 6.846 18.013 1.00 95.75 107 VAL A CA 1
ATOM 836 C C . VAL A 1 107 ? -9.363 6.744 19.415 1.00 95.75 107 VAL A C 1
ATOM 838 O O . VAL A 1 107 ? -10.320 5.995 19.609 1.00 95.75 107 VAL A O 1
ATOM 841 N N . ASP A 1 108 ? -8.867 7.530 20.369 1.00 96.25 108 ASP A N 1
ATOM 842 C CA . ASP A 1 108 ? -9.373 7.513 21.745 1.00 96.25 108 ASP A CA 1
ATOM 843 C C . ASP A 1 108 ? -10.831 7.973 21.821 1.00 96.25 108 ASP A C 1
ATOM 845 O O . ASP A 1 108 ? -11.655 7.333 22.476 1.00 96.25 108 ASP A O 1
ATOM 849 N N . LYS A 1 109 ? -11.190 9.022 21.071 1.00 95.81 109 LYS A N 1
ATOM 850 C CA . LYS A 1 109 ? -12.580 9.482 20.961 1.00 95.81 109 LYS A CA 1
ATOM 851 C C . LYS A 1 109 ? -13.502 8.401 20.390 1.00 95.81 109 LYS A C 1
ATOM 853 O O . LYS A 1 109 ? -14.603 8.212 20.898 1.00 95.81 109 LYS A O 1
ATOM 858 N N . LEU A 1 110 ? -13.071 7.686 19.350 1.00 95.19 110 LEU A N 1
ATOM 859 C CA . LEU A 1 110 ? -13.852 6.594 18.759 1.00 95.19 110 LEU A CA 1
ATOM 860 C C . LEU A 1 110 ? -14.015 5.422 19.734 1.00 95.19 110 LEU A C 1
ATOM 862 O O . LEU A 1 110 ? -15.107 4.864 19.833 1.00 95.19 110 LEU A O 1
ATOM 866 N N . ARG A 1 111 ? -12.971 5.090 20.502 1.00 96.62 111 ARG A N 1
ATOM 867 C CA . ARG A 1 111 ? -13.045 4.069 21.560 1.00 96.62 111 ARG A CA 1
ATOM 868 C C . ARG A 1 111 ? -14.034 4.446 22.658 1.00 96.62 111 ARG A C 1
ATOM 870 O O . ARG A 1 111 ? -14.844 3.614 23.048 1.00 96.62 111 ARG A O 1
ATOM 877 N N . GLN A 1 112 ? -14.029 5.704 23.103 1.00 97.06 112 GLN A N 1
ATOM 878 C CA . GLN A 1 112 ? -15.002 6.214 24.083 1.00 97.06 112 GLN A CA 1
ATOM 879 C C . GLN A 1 112 ? -16.448 6.145 23.571 1.00 97.06 112 GLN A C 1
ATOM 881 O O . GLN A 1 112 ? -17.375 5.986 24.355 1.00 97.06 112 GLN A O 1
ATOM 886 N N . GLN A 1 113 ? -16.642 6.220 22.254 1.00 96.44 113 GLN A N 1
ATOM 887 C CA . GLN A 1 113 ? -17.940 6.047 21.596 1.00 96.44 113 GLN A CA 1
ATOM 888 C C . GLN A 1 113 ? -18.314 4.569 21.369 1.00 96.44 113 GLN A C 1
ATOM 890 O O . GLN A 1 113 ? -19.276 4.287 20.660 1.00 96.44 113 GLN A O 1
ATOM 895 N N . GLY A 1 114 ? -17.555 3.622 21.929 1.00 96.94 114 GLY A N 1
ATOM 896 C CA . GLY A 1 114 ? -17.804 2.184 21.802 1.00 96.94 114 GLY A CA 1
ATOM 897 C C . GLY A 1 114 ? -17.335 1.568 20.480 1.00 96.94 114 GLY A C 1
ATOM 898 O O . GLY A 1 114 ? -17.659 0.418 20.197 1.00 96.94 114 GLY A O 1
ATOM 899 N N . SER A 1 115 ? -16.580 2.301 19.653 1.00 96.06 115 SER A N 1
ATOM 900 C CA . SER A 1 115 ? -15.999 1.752 18.419 1.00 96.06 115 SER A CA 1
ATOM 901 C C . SER A 1 115 ? -14.677 1.024 18.690 1.00 96.06 115 SER A C 1
ATOM 903 O O . SER A 1 115 ? -13.959 1.344 19.635 1.00 96.06 115 SER A O 1
ATOM 905 N N . SER A 1 116 ? -14.298 0.100 17.801 1.00 96.06 116 SER A N 1
ATOM 906 C CA . SER A 1 116 ? -12.991 -0.579 17.811 1.00 96.06 116 SER A CA 1
ATOM 907 C C . SER A 1 116 ? -12.131 -0.119 16.621 1.00 96.06 116 SER A C 1
ATOM 909 O O . SER A 1 116 ? -12.085 -0.790 15.589 1.00 96.06 116 SER A O 1
ATOM 911 N N . PRO A 1 117 ? -11.514 1.077 16.687 1.00 96.00 117 PRO A N 1
ATOM 912 C CA . PRO A 1 117 ? -10.720 1.616 15.587 1.00 96.00 117 PRO A CA 1
ATOM 913 C C . PRO A 1 117 ? -9.364 0.908 15.449 1.00 96.00 117 PRO A C 1
ATOM 915 O O . PRO A 1 117 ? -8.654 0.696 16.435 1.00 96.00 117 PRO A O 1
ATOM 918 N N . TYR A 1 118 ? -8.963 0.645 14.204 1.00 93.38 118 TYR A N 1
ATOM 919 C CA . TYR A 1 118 ? -7.602 0.253 13.842 1.00 93.38 118 TYR A CA 1
ATOM 920 C C . TYR A 1 118 ? -6.857 1.468 13.282 1.00 93.38 118 TYR A C 1
ATOM 922 O O . TYR A 1 118 ? -7.287 2.068 12.295 1.00 93.38 118 TYR A O 1
ATOM 930 N N . LEU A 1 119 ? -5.760 1.860 13.932 1.00 93.31 119 LEU A N 1
ATOM 931 C CA . LEU A 1 119 ? -4.955 3.000 13.506 1.00 93.31 119 LEU A CA 1
ATOM 932 C C . LEU A 1 119 ? -3.990 2.567 12.399 1.00 93.31 119 LEU A C 1
ATOM 934 O O . LEU A 1 119 ? -3.069 1.798 12.652 1.00 93.31 119 LEU A O 1
ATOM 938 N N . ILE A 1 120 ? -4.184 3.095 11.192 1.00 91.50 120 ILE A N 1
ATOM 939 C CA . ILE A 1 120 ? -3.214 2.971 10.100 1.00 91.50 120 ILE A CA 1
ATOM 940 C C . ILE A 1 120 ? -2.268 4.166 10.189 1.00 91.50 120 ILE A C 1
ATOM 942 O O . ILE A 1 120 ? -2.713 5.310 10.115 1.00 91.50 120 ILE A O 1
ATOM 946 N N . GLU A 1 121 ? -0.977 3.897 10.367 1.00 89.44 121 GLU A N 1
ATOM 947 C CA . GLU A 1 121 ? 0.061 4.927 10.437 1.00 89.44 121 GLU A CA 1
ATOM 948 C C . GLU A 1 121 ? 0.152 5.745 9.144 1.00 89.44 121 GLU A C 1
ATOM 950 O O . GLU A 1 121 ? -0.234 5.302 8.056 1.00 89.44 121 GLU A O 1
ATOM 955 N N . ILE A 1 122 ? 0.688 6.959 9.257 1.00 88.00 122 ILE A N 1
ATOM 956 C CA . ILE A 1 122 ? 0.800 7.872 8.123 1.00 88.00 122 ILE A CA 1
ATOM 957 C C . ILE A 1 122 ? 1.670 7.237 7.032 1.00 88.00 122 ILE A C 1
ATOM 959 O O . ILE A 1 122 ? 2.773 6.763 7.290 1.00 88.00 122 ILE A O 1
ATOM 963 N N . GLY A 1 123 ? 1.152 7.207 5.801 1.00 83.25 123 GLY A N 1
ATOM 964 C CA . GLY A 1 123 ? 1.835 6.588 4.661 1.00 83.25 123 GLY A CA 1
ATOM 965 C C . GLY A 1 123 ? 1.954 5.062 4.741 1.00 83.25 123 GLY A C 1
ATOM 966 O O . GLY A 1 123 ? 2.617 4.476 3.893 1.00 83.25 123 GLY A O 1
ATOM 967 N N . CYS A 1 124 ? 1.321 4.414 5.728 1.00 85.31 124 CYS A N 1
ATOM 968 C CA . CYS A 1 124 ? 1.506 2.992 6.032 1.00 85.31 124 CYS A CA 1
ATOM 969 C C . CYS A 1 124 ? 2.968 2.622 6.368 1.00 85.31 124 CYS A C 1
ATOM 971 O O . CYS A 1 124 ? 3.368 1.462 6.250 1.00 85.31 124 CYS A O 1
ATOM 973 N N . SER A 1 125 ? 3.761 3.597 6.822 1.00 88.31 125 SER A N 1
ATOM 974 C CA . SER A 1 125 ? 5.183 3.452 7.159 1.00 88.31 125 SER A CA 1
ATOM 975 C C . SER A 1 125 ? 5.400 2.749 8.502 1.00 88.31 125 SER A C 1
ATOM 977 O O . SER A 1 125 ? 6.031 3.286 9.404 1.00 88.31 125 SER A O 1
ATOM 979 N N . SER A 1 126 ? 4.871 1.534 8.616 1.00 90.31 126 SER A N 1
ATOM 980 C CA . SER A 1 126 ? 4.905 0.705 9.820 1.00 90.31 126 SER A CA 1
ATOM 981 C C . SER A 1 126 ? 5.798 -0.521 9.627 1.00 90.31 126 SER A C 1
ATOM 983 O O . SER A 1 126 ? 6.122 -0.909 8.499 1.00 90.31 126 SER A O 1
AT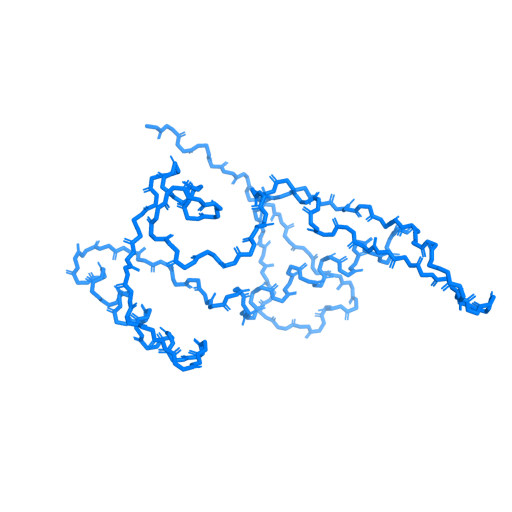OM 985 N N . TYR A 1 127 ? 6.134 -1.199 10.728 1.00 91.69 127 TYR A N 1
ATOM 986 C CA . TYR A 1 127 ? 6.861 -2.472 10.678 1.00 91.69 127 TYR A CA 1
ATOM 987 C C . TYR A 1 127 ? 6.148 -3.514 9.803 1.00 91.69 127 TYR A C 1
ATOM 989 O O . TYR A 1 127 ? 6.771 -4.169 8.973 1.00 91.69 127 TYR A O 1
ATOM 997 N N . THR A 1 128 ? 4.824 -3.626 9.931 1.00 91.19 128 THR A N 1
ATOM 998 C CA . THR A 1 128 ? 4.010 -4.525 9.100 1.00 91.19 128 THR A CA 1
ATOM 999 C C . THR A 1 128 ? 4.020 -4.099 7.629 1.00 91.19 128 THR A C 1
ATOM 1001 O O . THR A 1 128 ? 4.107 -4.948 6.742 1.00 91.19 128 THR A O 1
ATOM 1004 N N . GLY A 1 129 ? 3.978 -2.791 7.357 1.00 90.62 129 GLY A N 1
ATOM 1005 C CA . GLY A 1 129 ? 4.028 -2.236 6.000 1.00 90.62 129 GLY A CA 1
ATOM 1006 C C . GLY A 1 129 ? 5.319 -2.581 5.249 1.00 90.62 129 GLY A C 1
ATOM 1007 O O . GLY A 1 129 ? 5.280 -2.819 4.041 1.00 90.62 129 GLY A O 1
ATOM 1008 N N . MET A 1 130 ? 6.445 -2.712 5.962 1.00 93.69 130 MET A N 1
ATOM 1009 C CA . MET A 1 130 ? 7.732 -3.132 5.389 1.00 93.69 130 MET A CA 1
ATOM 1010 C C . MET A 1 130 ? 7.624 -4.445 4.601 1.00 93.69 130 MET A C 1
ATOM 1012 O O . MET A 1 130 ? 8.205 -4.560 3.524 1.00 93.69 130 MET A O 1
ATOM 1016 N N . PHE A 1 131 ? 6.850 -5.423 5.085 1.00 93.50 131 PHE A N 1
ATOM 1017 C CA . PHE A 1 131 ? 6.703 -6.720 4.413 1.00 93.50 131 PHE A CA 1
ATOM 1018 C C . PHE A 1 131 ? 6.055 -6.607 3.026 1.00 93.50 131 PHE A C 1
ATOM 1020 O O . PHE A 1 131 ? 6.352 -7.420 2.146 1.00 93.50 131 PHE A O 1
ATOM 1027 N N . GLY A 1 132 ? 5.243 -5.571 2.790 1.00 91.62 132 GLY A N 1
ATOM 1028 C CA . GLY A 1 132 ? 4.745 -5.237 1.455 1.00 91.62 132 GLY A CA 1
ATOM 1029 C C . GLY A 1 132 ? 5.881 -4.884 0.490 1.00 91.62 132 GLY A C 1
ATOM 1030 O O . GLY A 1 132 ? 5.933 -5.419 -0.615 1.00 91.62 132 GLY A O 1
ATOM 1031 N N . TYR A 1 133 ? 6.848 -4.077 0.933 1.00 92.44 133 TYR A N 1
ATOM 1032 C CA . TYR A 1 133 ? 8.025 -3.721 0.132 1.00 92.44 133 TYR A CA 1
ATOM 1033 C C . TYR A 1 133 ? 8.993 -4.890 -0.063 1.00 92.44 133 TYR A C 1
ATOM 1035 O O . TYR A 1 133 ? 9.511 -5.061 -1.162 1.00 92.44 133 TYR A O 1
ATOM 1043 N N . LEU A 1 134 ? 9.206 -5.736 0.953 1.00 94.50 134 LEU A N 1
ATOM 1044 C CA . LEU A 1 134 ? 10.017 -6.956 0.795 1.00 94.50 134 LEU A CA 1
ATOM 1045 C C . LEU A 1 134 ? 9.428 -7.871 -0.283 1.00 94.50 134 LEU A C 1
ATOM 1047 O O . LEU A 1 134 ? 10.148 -8.456 -1.091 1.00 94.50 134 LEU A O 1
ATOM 1051 N N . THR A 1 135 ? 8.100 -7.955 -0.308 1.00 92.56 135 THR A N 1
ATOM 1052 C CA . THR A 1 135 ? 7.356 -8.710 -1.310 1.00 92.56 135 THR A CA 1
ATOM 1053 C C . THR A 1 135 ? 7.496 -8.093 -2.700 1.00 92.56 135 THR A C 1
ATOM 1055 O O . THR A 1 135 ? 7.804 -8.815 -3.644 1.00 92.56 135 THR A O 1
ATOM 1058 N N . ALA A 1 136 ? 7.330 -6.773 -2.829 1.00 92.75 136 ALA A N 1
ATOM 1059 C CA . ALA A 1 136 ? 7.502 -6.060 -4.097 1.00 92.75 136 ALA A CA 1
ATOM 1060 C C . ALA A 1 136 ? 8.935 -6.191 -4.644 1.00 92.75 136 ALA A C 1
ATOM 1062 O O . ALA A 1 136 ? 9.134 -6.426 -5.836 1.00 92.75 136 ALA A O 1
ATOM 1063 N N . PHE A 1 137 ? 9.940 -6.126 -3.768 1.00 94.69 137 PHE A N 1
ATOM 1064 C CA . PHE A 1 137 ? 11.337 -6.334 -4.143 1.00 94.69 137 PHE A CA 1
ATOM 1065 C C . PHE A 1 137 ? 11.597 -7.774 -4.604 1.00 94.69 137 PHE A C 1
ATOM 1067 O O . PHE A 1 137 ? 12.255 -7.987 -5.620 1.00 94.69 137 PHE A O 1
ATOM 1074 N N . GLN A 1 138 ? 11.028 -8.771 -3.919 1.00 94.69 138 GLN A N 1
ATOM 1075 C CA . GLN A 1 138 ? 11.110 -10.162 -4.365 1.00 94.69 138 GLN A CA 1
ATOM 1076 C C . GLN A 1 138 ? 10.426 -10.384 -5.721 1.00 94.69 138 GLN A C 1
ATOM 1078 O O . GLN A 1 138 ? 10.935 -11.152 -6.533 1.00 94.69 138 GLN A O 1
ATOM 1083 N N . GLU A 1 139 ? 9.296 -9.724 -5.983 1.00 93.56 139 GLU A N 1
ATOM 1084 C CA . GLU A 1 139 ? 8.648 -9.753 -7.300 1.00 93.56 139 GLU A CA 1
ATOM 1085 C C . GLU A 1 139 ? 9.542 -9.145 -8.374 1.00 93.56 139 GLU A C 1
ATOM 1087 O O . GLU A 1 139 ? 9.653 -9.708 -9.455 1.00 93.56 139 GLU A O 1
ATOM 1092 N N . MET A 1 140 ? 10.195 -8.022 -8.075 1.00 94.25 140 MET A N 1
ATOM 1093 C CA . MET A 1 140 ? 11.129 -7.378 -8.992 1.00 94.25 140 MET A CA 1
ATOM 1094 C C . MET A 1 140 ? 12.334 -8.268 -9.314 1.00 94.25 140 MET A C 1
ATOM 1096 O O . MET A 1 140 ? 12.708 -8.340 -10.472 1.00 94.25 140 MET A O 1
ATOM 1100 N N . MET A 1 141 ? 12.909 -8.972 -8.334 1.00 93.56 141 MET A N 1
ATOM 1101 C CA . MET A 1 141 ? 14.024 -9.904 -8.578 1.00 93.56 141 MET A CA 1
ATOM 1102 C C . MET A 1 141 ? 13.634 -11.139 -9.401 1.00 93.56 141 MET A C 1
ATOM 1104 O O . MET A 1 141 ? 14.507 -11.797 -9.957 1.00 93.56 141 MET A O 1
ATOM 1108 N N . ASN A 1 142 ? 12.344 -11.480 -9.437 1.00 93.75 142 ASN A N 1
ATOM 1109 C CA . ASN A 1 142 ? 11.829 -12.632 -10.175 1.00 93.75 142 ASN A CA 1
ATOM 1110 C C . ASN A 1 142 ? 11.373 -12.283 -11.606 1.00 93.75 142 ASN A C 1
ATOM 1112 O O . ASN A 1 142 ? 10.917 -13.186 -12.310 1.00 93.75 142 ASN A O 1
ATOM 1116 N N . GLN A 1 143 ? 11.424 -11.005 -12.001 1.00 92.56 143 GLN A N 1
ATOM 1117 C CA . GLN A 1 143 ? 11.102 -10.518 -13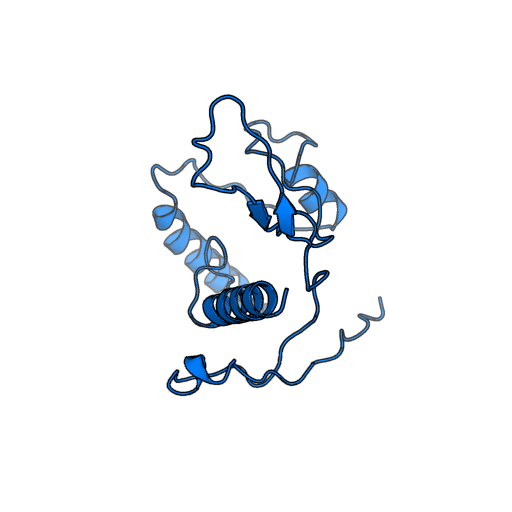.349 1.00 92.56 143 GLN A CA 1
ATOM 1118 C C . GLN A 1 143 ? 12.376 -10.290 -14.155 1.00 92.56 143 GLN A C 1
ATOM 1120 O O . GLN A 1 143 ? 12.343 -10.622 -15.358 1.00 92.56 143 GLN A O 1
#

Secondary structure (DSSP, 8-state):
-----PPEEEP---GGGTT-SS--SEEE--S--SPPEEE---TT--TT---EEE-TT-SSSS-------S-SS-HHHHHHHHTT------PPPSSSGGGHHHHHHHHHHHHHTT-----PPGGG-SHHHHHHHHHHHHHHHT-

pLDDT: mean 85.15, std 14.51, range [31.23, 97.06]